Protein AF-A0A7C2XI75-F1 (afdb_monomer)

Foldseek 3Di:
DDDCVCVVVCCCVQPVVVVVVCVVVVVADPQWDWDWDDDPNHIDIDTHRPPPPPDD

Nearest PDB structures (foldseek):
  4fct-assembly1_A  TM=9.641E-01  e=2.815E-03  Thermus thermophilus HB8
  4fcv-assembly1_A  TM=9.203E-01  e=3.005E-03  Thermus thermophilus HB8
  1qvr-assembly1_A  TM=9.628E-01  e=5.418E-03  Thermus thermophilus
  4d2q-assembly1_A  TM=8.990E-01  e=1.269E-02  Escherichia coli
  7abr-assembly1_F  TM=8.181E-01  e=3.620E-02  Bacillus subtilis subsp. subtilis str. 168

Structure (mmCIF, N/CA/C/O backbone):
data_AF-A0A7C2XI75-F1
#
_entry.id   AF-A0A7C2XI75-F1
#
loop_
_atom_site.group_PDB
_atom_site.id
_atom_site.type_symbol
_atom_site.label_atom_id
_atom_site.label_alt_id
_atom_site.label_comp_id
_atom_site.label_asym_id
_atom_site.label_entity_id
_atom_site.label_seq_id
_atom_site.pdbx_PDB_ins_code
_atom_site.Cartn_x
_atom_site.Cartn_y
_atom_site.Cartn_z
_atom_site.occupancy
_atom_site.B_iso_or_equiv
_atom_site.auth_seq_id
_atom_site.auth_comp_id
_atom_site.auth_asym_id
_atom_site.auth_atom_id
_atom_site.pdbx_PDB_model_num
ATOM 1 N N . VAL A 1 1 ? 20.787 1.639 -19.516 1.00 50.16 1 VAL A N 1
ATOM 2 C CA . VAL A 1 1 ? 19.803 0.618 -19.083 1.00 50.16 1 VAL A CA 1
ATOM 3 C C . VAL A 1 1 ? 19.273 1.015 -17.714 1.00 50.16 1 VAL A C 1
ATOM 5 O O . VAL A 1 1 ? 20.060 1.167 -16.785 1.00 50.16 1 VAL A O 1
ATOM 8 N N . PHE A 1 2 ? 17.972 1.280 -17.600 1.00 61.81 2 PHE A N 1
ATOM 9 C CA . PHE A 1 2 ? 17.328 1.597 -16.326 1.00 61.81 2 PHE A CA 1
ATOM 10 C C . PHE A 1 2 ? 17.140 0.282 -15.561 1.00 61.81 2 PHE A C 1
ATOM 12 O O . PHE A 1 2 ? 16.215 -0.461 -15.853 1.00 61.81 2 PHE A O 1
ATOM 19 N N . GLY A 1 3 ? 18.068 -0.052 -14.659 1.00 78.50 3 GLY A N 1
ATOM 20 C CA . GLY A 1 3 ? 17.936 -1.219 -13.773 1.00 78.50 3 GLY A CA 1
ATOM 21 C C . GLY A 1 3 ? 16.784 -1.045 -12.774 1.00 78.50 3 GLY A C 1
ATOM 22 O O . GLY A 1 3 ? 15.829 -0.333 -13.039 1.00 78.50 3 GLY A O 1
ATOM 23 N N . ALA A 1 4 ? 16.898 -1.578 -11.561 1.00 83.81 4 ALA A N 1
ATOM 24 C CA . ALA A 1 4 ? 15.869 -1.475 -10.513 1.00 83.81 4 ALA A CA 1
ATOM 25 C C . ALA A 1 4 ? 15.554 -0.045 -9.996 1.00 83.81 4 ALA A C 1
ATOM 27 O O . ALA A 1 4 ? 14.706 0.128 -9.125 1.00 83.81 4 ALA A O 1
ATOM 28 N N . ARG A 1 5 ? 16.206 1.003 -10.519 1.00 81.00 5 ARG A N 1
ATOM 29 C CA . ARG A 1 5 ? 16.014 2.406 -10.096 1.00 81.00 5 ARG A CA 1
ATOM 30 C C . ARG A 1 5 ? 14.545 2.875 -10.099 1.00 81.00 5 ARG A C 1
ATOM 32 O O . ARG A 1 5 ? 14.188 3.624 -9.192 1.00 81.00 5 ARG A O 1
ATOM 39 N N . PRO A 1 6 ? 13.680 2.458 -11.046 1.00 86.56 6 PRO A N 1
ATOM 40 C CA . PRO A 1 6 ? 12.269 2.827 -11.028 1.00 86.56 6 PRO A CA 1
ATOM 41 C C . PRO A 1 6 ? 11.470 2.172 -9.898 1.00 86.56 6 PRO A C 1
ATOM 43 O O . PRO A 1 6 ? 10.445 2.728 -9.516 1.00 86.56 6 PRO A O 1
ATOM 46 N N . LEU A 1 7 ? 11.916 1.036 -9.344 1.00 90.12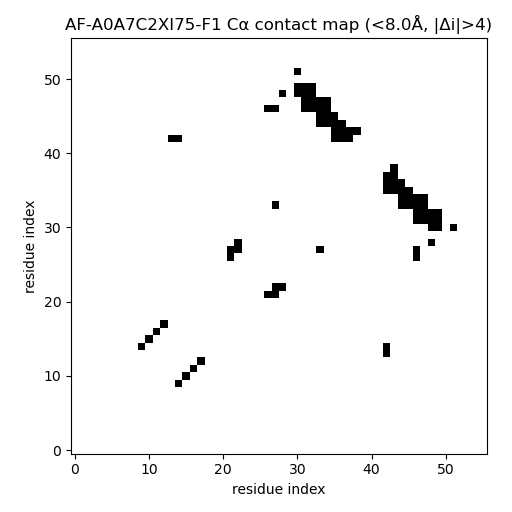 7 LEU A N 1
ATOM 47 C CA . LEU A 1 7 ? 11.114 0.242 -8.401 1.00 90.12 7 LEU A CA 1
ATOM 48 C C . LEU A 1 7 ? 10.704 1.048 -7.174 1.00 90.12 7 LEU A C 1
ATOM 50 O O . LEU A 1 7 ? 9.542 1.019 -6.787 1.00 90.12 7 LEU A O 1
ATOM 54 N N . LYS A 1 8 ? 11.626 1.849 -6.626 1.00 89.25 8 LYS A N 1
ATOM 55 C CA . LYS A 1 8 ? 11.317 2.737 -5.500 1.00 89.25 8 LYS A CA 1
ATOM 56 C C . LYS A 1 8 ? 10.158 3.675 -5.836 1.00 89.25 8 LYS A C 1
ATOM 58 O O . LYS A 1 8 ? 9.234 3.810 -5.050 1.00 89.25 8 LYS A O 1
ATOM 63 N N . ARG A 1 9 ? 10.179 4.297 -7.018 1.00 91.19 9 ARG A N 1
ATOM 64 C CA . ARG A 1 9 ? 9.131 5.238 -7.433 1.00 91.19 9 ARG A CA 1
ATOM 65 C C . ARG A 1 9 ? 7.790 4.541 -7.657 1.00 91.19 9 ARG A C 1
ATOM 67 O O . ARG A 1 9 ? 6.758 5.136 -7.367 1.00 91.19 9 ARG A O 1
ATOM 74 N N . VAL A 1 10 ? 7.803 3.306 -8.160 1.00 91.75 10 VAL A N 1
ATOM 75 C CA . VAL A 1 10 ? 6.581 2.508 -8.323 1.00 91.75 10 VAL A CA 1
ATOM 76 C C . VAL A 1 10 ? 5.990 2.164 -6.958 1.00 91.75 10 VAL A C 1
ATOM 78 O O . VAL A 1 10 ? 4.825 2.458 -6.735 1.00 91.75 10 VAL A O 1
ATOM 81 N N . ILE A 1 11 ? 6.792 1.663 -6.014 1.00 91.62 11 ILE A N 1
ATOM 82 C CA . ILE A 1 11 ? 6.331 1.361 -4.648 1.00 91.62 11 ILE A CA 1
ATOM 83 C C . ILE A 1 11 ? 5.762 2.619 -3.976 1.00 91.62 11 ILE A C 1
ATOM 85 O O . ILE A 1 11 ? 4.672 2.585 -3.414 1.00 91.62 11 ILE A O 1
ATOM 89 N N . GLN A 1 12 ? 6.442 3.760 -4.097 1.00 93.00 12 GLN A N 1
ATOM 90 C CA . GLN A 1 12 ? 5.948 5.021 -3.535 1.00 93.00 12 GLN A CA 1
ATOM 91 C C . GLN A 1 12 ? 4.595 5.443 -4.120 1.00 93.00 12 GLN A C 1
ATOM 93 O O . GLN A 1 12 ? 3.703 5.899 -3.402 1.00 93.00 12 GLN A O 1
ATOM 98 N N . ARG A 1 13 ? 4.431 5.309 -5.438 1.00 93.69 13 ARG A N 1
ATOM 99 C CA . ARG A 1 13 ? 3.213 5.732 -6.134 1.00 93.69 13 ARG A CA 1
ATOM 100 C C . ARG A 1 13 ? 2.045 4.779 -5.898 1.00 93.69 13 ARG A C 1
ATOM 102 O O . ARG A 1 13 ? 0.935 5.253 -5.692 1.00 93.69 13 ARG A O 1
ATOM 109 N N . GL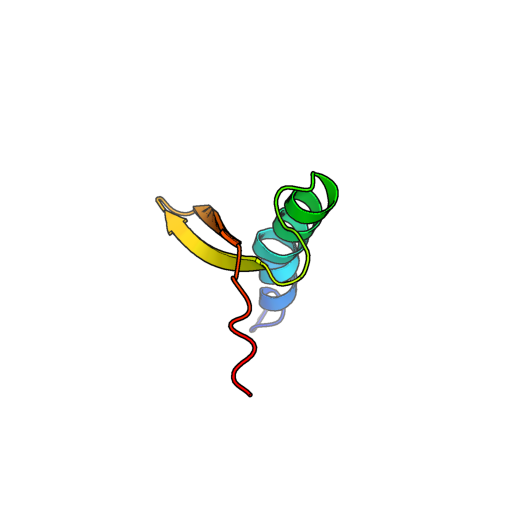U A 1 14 ? 2.295 3.477 -5.966 1.00 93.31 14 GLU A N 1
ATOM 110 C CA . GLU A 1 14 ? 1.252 2.450 -5.954 1.00 93.31 14 GLU A CA 1
ATOM 111 C C . GLU A 1 14 ? 0.946 1.939 -4.537 1.00 93.31 14 GLU A C 1
ATOM 113 O O . GLU A 1 14 ? -0.156 1.462 -4.303 1.00 93.31 14 GLU A O 1
ATOM 118 N N . VAL A 1 15 ? 1.872 2.074 -3.575 1.00 93.25 15 VAL A N 1
ATOM 119 C CA . VAL A 1 15 ? 1.696 1.587 -2.192 1.00 93.25 15 VAL A CA 1
ATOM 120 C C . VAL A 1 15 ? 1.695 2.723 -1.171 1.00 93.25 15 VAL A C 1
ATOM 122 O O . VAL A 1 15 ? 0.699 2.908 -0.474 1.00 93.25 15 VAL A O 1
ATOM 125 N N . GLU A 1 16 ? 2.770 3.516 -1.078 1.00 94.38 16 GLU A N 1
ATOM 126 C CA . GLU A 1 16 ? 2.878 4.536 -0.014 1.00 94.38 16 GLU A CA 1
ATOM 127 C C . GLU A 1 16 ? 1.823 5.640 -0.163 1.00 94.38 16 GLU A C 1
ATOM 129 O O . GLU A 1 16 ? 1.197 6.046 0.814 1.00 94.38 16 GLU A O 1
ATOM 134 N N . THR A 1 17 ? 1.595 6.119 -1.390 1.00 95.81 17 THR A N 1
ATOM 135 C CA . THR A 1 17 ? 0.662 7.228 -1.637 1.00 95.81 17 THR A CA 1
ATOM 136 C C . THR A 1 17 ? -0.796 6.843 -1.334 1.00 95.81 17 THR A C 1
ATOM 138 O O . THR A 1 17 ? -1.470 7.623 -0.656 1.00 95.81 17 THR A O 1
ATOM 141 N N . PRO A 1 18 ? -1.326 5.685 -1.785 1.00 94.38 18 PRO A N 1
ATOM 142 C CA . PRO A 1 18 ? -2.661 5.234 -1.390 1.00 94.38 18 PRO A CA 1
ATOM 143 C C . PRO A 1 18 ? -2.776 4.966 0.108 1.00 94.38 18 PRO A C 1
ATOM 145 O O . PRO A 1 18 ? -3.744 5.409 0.720 1.00 94.38 18 PRO A O 1
ATOM 148 N N . LEU A 1 19 ? -1.769 4.334 0.719 1.00 93.75 19 LEU A N 1
ATOM 149 C CA . LEU A 1 19 ? -1.780 4.059 2.154 1.00 93.75 19 LEU A CA 1
ATOM 150 C C . LEU A 1 19 ? -1.855 5.350 2.982 1.00 93.75 19 LEU A C 1
ATOM 152 O O . LEU A 1 19 ? -2.657 5.441 3.909 1.00 93.75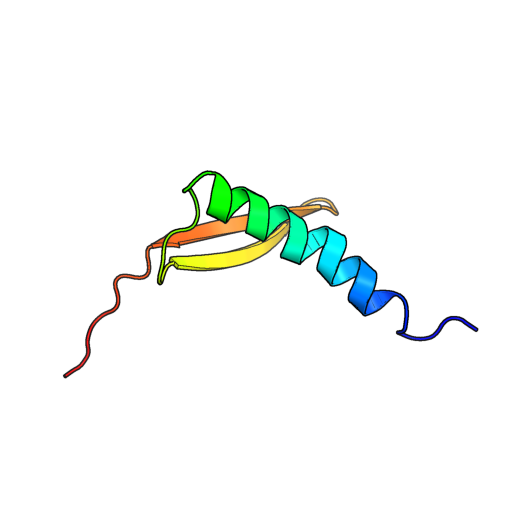 19 LEU A O 1
ATOM 156 N N . ALA A 1 20 ? -1.089 6.379 2.607 1.00 95.00 20 ALA A N 1
ATOM 157 C CA . ALA A 1 20 ? -1.158 7.687 3.253 1.00 95.00 20 ALA A CA 1
ATOM 158 C C . ALA A 1 20 ? -2.564 8.303 3.162 1.00 95.00 20 ALA A C 1
ATOM 160 O O . ALA A 1 20 ? -3.038 8.891 4.131 1.00 95.00 20 ALA A O 1
ATOM 161 N N . LYS A 1 21 ? -3.263 8.142 2.028 1.00 95.00 21 LYS A N 1
ATOM 162 C CA . LYS A 1 21 ? -4.651 8.612 1.887 1.00 95.00 21 LYS A CA 1
ATOM 163 C C . LYS A 1 21 ? -5.600 7.870 2.826 1.00 95.00 21 LYS A C 1
ATOM 165 O O . LYS A 1 21 ? -6.379 8.534 3.499 1.00 95.00 21 LYS A O 1
ATOM 170 N N . LEU A 1 22 ? -5.490 6.544 2.919 1.00 92.50 22 LEU A N 1
ATOM 171 C CA . LEU A 1 22 ? -6.328 5.728 3.808 1.00 92.50 22 LEU A CA 1
ATOM 172 C C . LEU A 1 22 ? -6.115 6.083 5.290 1.00 92.50 22 LEU A C 1
ATOM 174 O O . LEU A 1 22 ? -7.071 6.128 6.065 1.00 92.50 22 LEU A O 1
ATOM 178 N N . ILE A 1 23 ? -4.875 6.399 5.680 1.00 92.81 23 ILE A N 1
ATOM 179 C CA . ILE A 1 23 ? -4.555 6.911 7.023 1.00 92.81 23 ILE A CA 1
ATOM 180 C C . ILE A 1 23 ? -5.217 8.275 7.248 1.00 92.81 23 ILE A C 1
ATOM 182 O O . ILE A 1 23 ? -5.896 8.474 8.252 1.00 92.81 23 ILE A O 1
ATOM 186 N N . LEU A 1 24 ? -5.070 9.213 6.305 1.00 93.69 24 LEU A N 1
ATOM 187 C CA . LEU A 1 24 ? -5.664 10.553 6.411 1.00 93.69 24 LEU A CA 1
ATOM 188 C C . LEU A 1 24 ? -7.201 10.529 6.428 1.00 93.69 24 LEU A C 1
ATOM 190 O O . LEU A 1 24 ? -7.817 11.399 7.037 1.00 93.69 24 LEU A O 1
ATOM 194 N N . GLN A 1 25 ? -7.817 9.541 5.777 1.00 93.81 25 GLN A N 1
ATOM 195 C CA . GLN A 1 25 ? -9.264 9.302 5.811 1.00 93.81 25 GLN A CA 1
ATOM 196 C C . GLN A 1 25 ? -9.733 8.668 7.132 1.00 93.81 25 GLN A C 1
ATOM 198 O O . GLN A 1 25 ? -10.931 8.646 7.405 1.00 93.81 25 GLN A O 1
ATOM 203 N N . GLY A 1 26 ? -8.810 8.176 7.965 1.00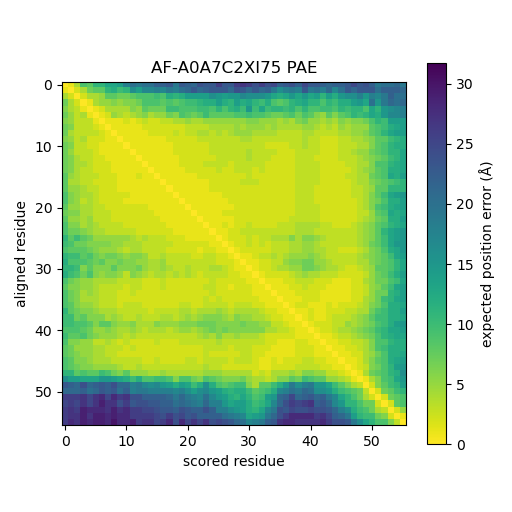 90.44 26 GLY A N 1
ATOM 204 C CA . GLY A 1 26 ? -9.114 7.509 9.231 1.00 90.44 26 GLY A CA 1
ATOM 205 C C . GLY A 1 26 ? -9.561 6.051 9.085 1.00 90.44 26 GLY A C 1
ATOM 206 O O . GLY A 1 26 ? -10.009 5.461 10.073 1.00 90.44 26 GLY A O 1
ATOM 207 N N . GLU A 1 27 ? -9.440 5.477 7.882 1.00 89.06 27 GLU A N 1
ATOM 208 C CA . GLU A 1 27 ? -9.719 4.062 7.602 1.00 89.06 27 GLU A CA 1
ATOM 209 C C . GLU A 1 27 ? -8.618 3.160 8.167 1.00 89.06 27 GLU A C 1
ATOM 211 O O . GLU A 1 27 ? -8.904 2.106 8.732 1.00 89.06 27 GLU A O 1
ATOM 216 N N . VAL A 1 28 ? -7.360 3.604 8.081 1.00 91.12 28 VAL A N 1
ATOM 217 C CA . VAL A 1 28 ? -6.219 2.961 8.745 1.00 91.12 28 VAL A CA 1
ATOM 218 C C . VAL A 1 28 ? -5.939 3.695 10.047 1.00 91.12 28 VAL A C 1
ATOM 220 O O . VAL A 1 28 ? -5.552 4.862 10.042 1.00 91.12 28 VAL A O 1
ATOM 223 N N . ARG A 1 29 ? -6.123 2.997 11.167 1.00 88.50 29 ARG A N 1
ATOM 224 C CA . ARG A 1 29 ? -5.811 3.507 12.507 1.00 88.50 29 ARG A CA 1
ATOM 225 C C . ARG A 1 29 ? -4.520 2.905 13.030 1.00 88.50 29 ARG A C 1
ATOM 227 O O . ARG A 1 29 ? -4.066 1.871 12.537 1.00 88.50 29 ARG A O 1
ATOM 234 N N . ASP A 1 30 ? -3.972 3.519 14.067 1.00 87.25 30 ASP A N 1
ATOM 235 C CA . ASP A 1 30 ? -2.797 3.002 14.757 1.00 87.25 30 ASP A CA 1
ATOM 236 C C . ASP A 1 30 ? -2.974 1.527 15.126 1.00 87.25 30 ASP A C 1
ATOM 238 O O . ASP A 1 30 ? -4.057 1.080 15.506 1.00 87.25 30 ASP A O 1
ATOM 242 N N . ASN A 1 31 ? -1.885 0.773 14.989 1.00 87.56 31 ASN A N 1
ATOM 243 C CA . ASN A 1 31 ? -1.831 -0.677 15.170 1.00 87.56 31 ASN A CA 1
ATOM 244 C C . ASN A 1 31 ? -2.657 -1.508 14.177 1.00 87.56 31 ASN A C 1
ATOM 246 O O . ASN A 1 31 ? -2.655 -2.726 14.300 1.00 87.56 31 ASN A O 1
ATOM 250 N N . SER A 1 32 ? -3.306 -0.928 13.166 1.00 89.19 32 SER A N 1
ATOM 251 C CA . SER A 1 32 ? -4.009 -1.731 12.155 1.00 89.19 32 SER A CA 1
ATOM 252 C C . SER A 1 32 ? -3.030 -2.547 11.307 1.00 89.19 32 SER A C 1
ATOM 254 O O . SER A 1 32 ? -1.967 -2.066 10.910 1.00 89.19 32 SER A O 1
ATOM 256 N N . LEU A 1 33 ? -3.410 -3.782 10.991 1.00 91.38 33 LEU A N 1
ATOM 257 C CA . LEU A 1 33 ? -2.738 -4.597 9.990 1.00 91.38 33 LEU A CA 1
ATOM 258 C C . LEU A 1 33 ? -3.330 -4.262 8.619 1.00 91.38 33 LEU A C 1
ATOM 260 O O . LEU A 1 33 ? -4.514 -4.486 8.385 1.00 91.38 33 LEU A O 1
ATOM 264 N N . VAL A 1 34 ? -2.511 -3.744 7.706 1.00 93.06 34 VAL A N 1
ATOM 265 C CA . VAL A 1 34 ? -2.931 -3.485 6.322 1.00 93.06 34 VAL A CA 1
ATOM 266 C C . VAL A 1 34 ? -2.359 -4.565 5.417 1.00 93.06 34 VAL A C 1
ATOM 268 O O . VAL A 1 34 ? -1.141 -4.707 5.308 1.00 93.06 34 VAL A O 1
ATOM 271 N N . ILE A 1 35 ? -3.241 -5.324 4.773 1.00 94.12 35 ILE A N 1
ATOM 272 C CA . ILE A 1 35 ? -2.886 -6.323 3.767 1.00 94.12 35 ILE A CA 1
ATOM 273 C C . ILE A 1 35 ? -3.006 -5.666 2.396 1.00 94.12 35 ILE A C 1
ATOM 275 O O . ILE A 1 35 ? -4.042 -5.084 2.075 1.00 94.12 35 ILE A O 1
ATOM 279 N N . VAL A 1 36 ? -1.936 -5.755 1.609 1.00 94.19 36 VAL A N 1
ATOM 280 C CA . VAL A 1 36 ? -1.900 -5.292 0.220 1.00 94.19 36 VAL A CA 1
ATOM 281 C C . VAL A 1 36 ? -1.886 -6.519 -0.674 1.00 94.19 36 VAL A C 1
ATOM 283 O O . VAL A 1 36 ? -1.011 -7.369 -0.509 1.00 94.19 36 VAL A O 1
ATOM 286 N N . ASP A 1 37 ? -2.835 -6.596 -1.597 1.00 95.19 37 ASP A N 1
ATOM 287 C CA . ASP A 1 37 ? -2.955 -7.695 -2.555 1.00 95.19 37 ASP A CA 1
ATOM 288 C C . ASP A 1 37 ? -3.097 -7.153 -3.984 1.00 95.19 37 ASP A C 1
ATOM 290 O O . ASP A 1 37 ? -3.182 -5.939 -4.191 1.00 95.19 37 ASP A O 1
ATOM 294 N N . GLU A 1 38 ? -3.085 -8.034 -4.976 1.00 95.31 38 GLU A N 1
ATOM 295 C CA . GLU A 1 38 ? -3.280 -7.698 -6.383 1.00 95.31 38 GLU A CA 1
ATOM 296 C C . GLU A 1 38 ? -4.552 -8.352 -6.923 1.00 95.31 38 GLU A C 1
ATOM 298 O O . GLU A 1 38 ? -4.743 -9.561 -6.830 1.00 95.31 38 GLU A O 1
ATOM 303 N N . GLU A 1 39 ? -5.421 -7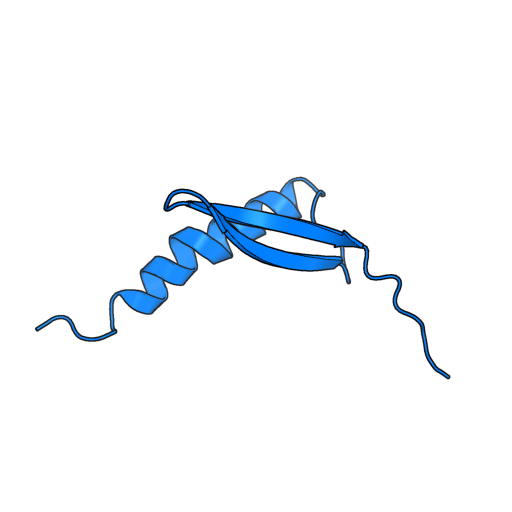.539 -7.519 1.00 94.94 39 GLU A N 1
ATOM 304 C CA . GLU A 1 39 ? -6.629 -8.012 -8.183 1.00 94.94 39 GLU A CA 1
ATOM 305 C C . GLU A 1 39 ? -6.793 -7.305 -9.535 1.00 94.94 39 GLU A C 1
ATOM 307 O O . GLU A 1 39 ? -6.966 -6.084 -9.621 1.00 94.94 39 GLU A O 1
ATOM 312 N N . GLY A 1 40 ? -6.718 -8.071 -10.627 1.00 92.44 40 GLY A N 1
ATOM 313 C CA . GLY A 1 40 ? -6.964 -7.561 -11.981 1.00 92.44 40 GLY A CA 1
ATOM 314 C C . GLY A 1 40 ? -5.961 -6.495 -12.446 1.00 92.44 40 GLY A C 1
ATOM 315 O O . GLY A 1 40 ? -6.318 -5.580 -13.193 1.00 92.44 40 GLY A O 1
ATOM 316 N N . GLY A 1 41 ? -4.714 -6.586 -11.996 1.00 90.88 41 GLY A N 1
ATOM 317 C CA . GLY A 1 41 ? -3.618 -5.665 -12.281 1.00 90.88 41 GLY A CA 1
ATOM 318 C C . GLY A 1 41 ? -3.614 -4.409 -11.412 1.00 90.88 41 GLY A C 1
ATOM 319 O O . GLY A 1 41 ? -2.924 -3.442 -11.750 1.00 90.88 41 GLY A O 1
ATOM 320 N N . ARG A 1 42 ? -4.396 -4.376 -10.327 1.00 90.38 42 ARG A N 1
ATOM 321 C CA . ARG A 1 42 ? -4.471 -3.242 -9.397 1.00 90.38 42 ARG A CA 1
ATOM 322 C C . ARG A 1 42 ? -4.188 -3.701 -7.981 1.00 90.38 42 ARG A C 1
ATOM 324 O O . ARG A 1 42 ? -4.615 -4.775 -7.580 1.00 90.38 42 ARG A O 1
ATOM 331 N N . LEU A 1 43 ? -3.508 -2.848 -7.221 1.00 93.56 43 LEU A N 1
ATOM 332 C CA . LEU A 1 43 ? -3.304 -3.097 -5.803 1.00 93.56 43 LEU A CA 1
ATOM 333 C C . LEU A 1 43 ? -4.583 -2.796 -5.022 1.00 93.56 43 LEU A C 1
ATOM 335 O O . LEU A 1 43 ? -5.173 -1.721 -5.178 1.00 93.56 43 LEU A O 1
ATOM 339 N N . THR A 1 44 ? -4.986 -3.738 -4.179 1.00 94.56 44 THR A N 1
ATOM 340 C CA . THR A 1 44 ? -6.104 -3.617 -3.243 1.00 94.56 44 THR A CA 1
ATOM 341 C C . TH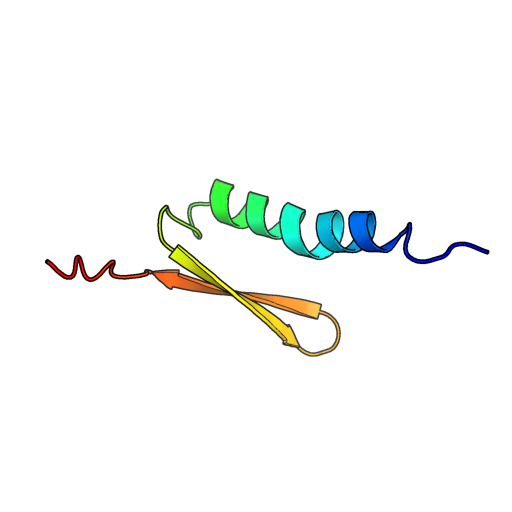R A 1 44 ? -5.571 -3.552 -1.814 1.00 94.56 44 THR A C 1
ATOM 343 O O . THR A 1 44 ? -4.489 -4.054 -1.510 1.00 94.56 44 THR A O 1
ATOM 346 N N . PHE A 1 45 ? -6.310 -2.879 -0.930 1.00 94.38 45 PHE A N 1
ATOM 347 C CA . PHE A 1 45 ? -5.904 -2.647 0.456 1.00 94.38 45 PHE A CA 1
ATOM 348 C C . PHE A 1 45 ? -7.018 -3.116 1.384 1.00 94.38 45 PHE A C 1
ATOM 350 O O . PHE A 1 45 ? -8.137 -2.613 1.315 1.00 94.38 45 PHE A O 1
ATOM 357 N N . SER A 1 46 ? -6.704 -4.067 2.259 1.00 93.62 46 SER A N 1
ATOM 358 C CA . SER A 1 46 ? -7.616 -4.570 3.286 1.00 93.62 46 SER A CA 1
ATOM 359 C C . SER A 1 46 ? -7.082 -4.207 4.663 1.00 93.62 46 SER A C 1
ATOM 361 O O . SER A 1 46 ? -5.993 -4.635 5.046 1.00 93.62 46 SER A O 1
ATOM 363 N N . VAL A 1 47 ? -7.845 -3.414 5.413 1.00 92.00 47 VAL A N 1
ATOM 364 C CA . VAL A 1 47 ? -7.466 -2.979 6.760 1.00 92.00 47 VAL A CA 1
ATOM 365 C C . VAL A 1 47 ? -8.120 -3.892 7.785 1.00 92.00 47 VAL A C 1
ATOM 367 O O . VAL A 1 47 ? -9.343 -3.980 7.866 1.00 92.00 47 VAL A O 1
ATOM 370 N N . GLN A 1 48 ? -7.300 -4.560 8.585 1.00 89.06 48 GLN A N 1
ATOM 371 C CA . GLN A 1 48 ? -7.738 -5.358 9.717 1.00 89.06 48 GLN A CA 1
ATOM 372 C C . GLN A 1 48 ? -7.339 -4.633 11.004 1.00 89.06 48 GLN A C 1
ATOM 374 O O . GLN A 1 48 ? -6.152 -4.354 11.207 1.00 89.06 48 GLN A O 1
ATOM 379 N N . PRO A 1 49 ? -8.290 -4.317 11.897 1.00 79.12 49 PRO A N 1
ATOM 380 C CA . PRO A 1 49 ? -7.951 -3.856 13.231 1.00 79.12 4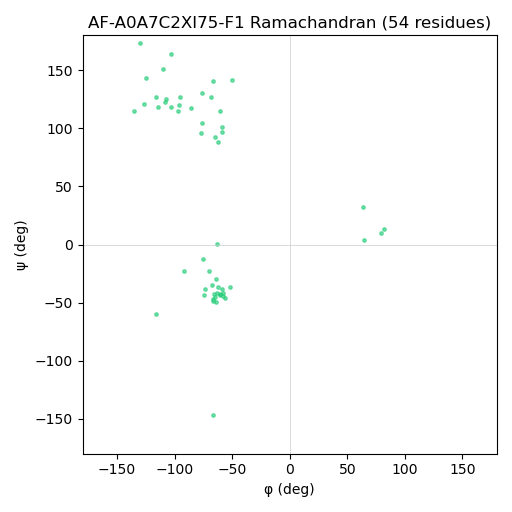9 PRO A CA 1
ATOM 381 C C . PRO A 1 49 ? -7.148 -4.965 13.905 1.00 79.12 49 PRO A C 1
ATOM 383 O O . PRO A 1 49 ? -7.660 -6.063 14.119 1.00 79.12 49 PRO A O 1
ATOM 386 N N . LYS A 1 50 ? -5.876 -4.712 14.210 1.00 70.12 50 LYS A N 1
ATOM 387 C CA . LYS A 1 50 ? -5.133 -5.643 15.047 1.00 70.12 50 LYS A CA 1
ATOM 388 C C . LYS A 1 50 ? -5.621 -5.393 16.465 1.00 70.12 50 LYS A C 1
ATOM 390 O O . LYS A 1 50 ? -5.259 -4.389 17.079 1.00 70.12 50 LYS A O 1
ATOM 395 N N . GLU A 1 51 ? -6.446 -6.292 16.988 1.00 63.09 51 GLU A N 1
ATOM 396 C CA . GLU A 1 51 ? -6.480 -6.485 18.431 1.00 63.09 51 GLU A CA 1
ATOM 397 C C . GLU A 1 51 ? -5.058 -6.877 18.818 1.00 63.09 51 GLU A C 1
ATOM 399 O O . GLU A 1 51 ? -4.584 -7.982 18.547 1.00 63.09 51 GLU A O 1
ATOM 40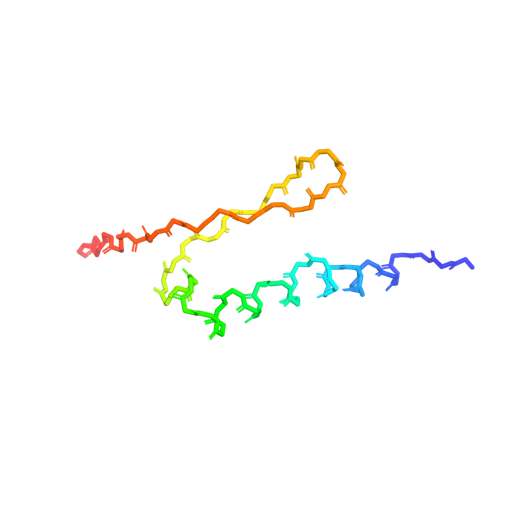4 N N . VAL A 1 52 ? -4.317 -5.908 19.347 1.00 59.50 52 VAL A N 1
ATOM 405 C CA . VAL A 1 52 ? -3.054 -6.184 20.008 1.00 59.50 52 VAL A CA 1
ATOM 406 C C . VAL A 1 52 ? -3.436 -7.003 21.231 1.00 59.50 52 VAL A C 1
ATOM 408 O O . VAL A 1 52 ? -3.784 -6.454 22.273 1.00 59.50 52 VAL A O 1
ATOM 411 N N . SER A 1 53 ? -3.419 -8.329 21.089 1.00 55.38 53 SER A N 1
ATOM 412 C CA . SER A 1 53 ? -3.293 -9.225 22.224 1.00 55.38 53 SER A CA 1
ATOM 413 C C . SER A 1 53 ? -1.973 -8.850 22.880 1.00 55.38 53 SER A C 1
ATOM 415 O O . SER A 1 53 ? -0.897 -9.228 22.406 1.00 55.38 53 SER A O 1
ATOM 417 N N . VAL A 1 54 ? -2.062 -8.015 23.910 1.00 56.06 54 VAL A N 1
ATOM 418 C CA . VAL A 1 54 ? -0.998 -7.823 24.883 1.00 56.06 54 VAL A CA 1
ATOM 419 C C . VAL A 1 54 ? -0.844 -9.194 25.536 1.00 56.06 54 VAL A C 1
ATOM 421 O O . VAL A 1 54 ? -1.581 -9.541 26.451 1.00 56.06 54 VAL A O 1
ATOM 424 N N . ALA A 1 55 ? -0.005 -10.040 24.942 1.00 51.78 55 ALA A N 1
ATOM 425 C CA . ALA A 1 55 ? 0.521 -11.194 25.639 1.00 51.78 55 ALA A CA 1
ATOM 426 C C . ALA A 1 55 ? 1.464 -10.635 26.712 1.00 51.78 55 ALA A C 1
ATOM 428 O O . ALA A 1 55 ? 2.288 -9.773 26.397 1.00 51.78 55 ALA A O 1
ATOM 429 N N . GLU A 1 56 ? 1.211 -11.071 27.946 1.00 44.50 56 GLU A N 1
ATOM 430 C CA . GLU A 1 56 ? 1.871 -10.720 29.214 1.00 44.50 56 GLU A CA 1
ATOM 431 C C . GLU A 1 56 ? 3.394 -10.541 29.148 1.00 44.50 56 GLU A C 1
ATOM 433 O O . GLU A 1 56 ? 4.074 -11.320 28.438 1.00 44.50 56 GLU A O 1
#

Sequence (56 aa):
VFGARPLKRVIQREVETPLAKLILQGEVRDNSLVIVDEEGGRLTFSVQPKEVSVAE

Secondary structure (DSSP, 8-state):
---SHHHHHHHIIIIIHHHHHHHHTTSS-TTPEEEEEEETTEEEEEEE--------

pLDDT: mean 85.75, std 13.45, range [44.5, 95.81]

Solvent-accessible surface area (backbone atoms only — not comparable to full-atom values): 3603 Å² total; per-residue (Å²): 134,88,62,75,76,59,52,61,58,49,48,45,60,69,46,52,51,53,50,53,49,38,38,75,70,60,71,46,50,91,71,44,45,71,47,76,48,80,59,97,91,38,78,43,80,48,74,40,80,47,80,75,76,80,74,131

Radius of gyration: 14.59 Å; Cα contacts (8 Å, |Δi|>4): 43; chains: 1; bounding box: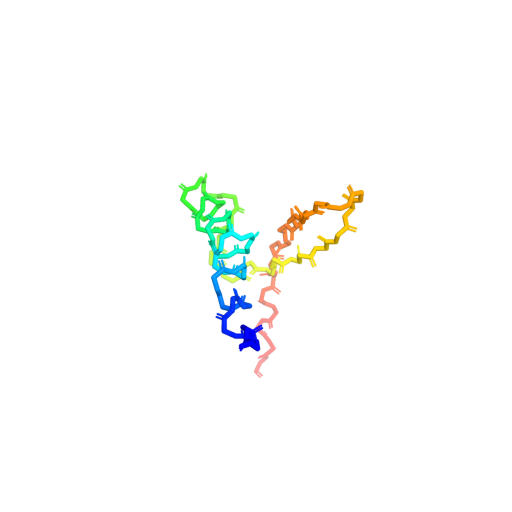 30×22×48 Å

Mean predicted aligned error: 6.68 Å